Protein AF-A0A399Y7S8-F1 (afdb_monomer)

Sequence (129 aa):
DLGVAEELVATYRGTTNEHLRELVDRMRLRSEAGETFVEEDGEFHRELLSQVDNTIVRQLVGAFWEVHTSVVPMLGIPTSADIATTVEAHGEMLDALEAGDVAAYQEAVLNHYRPLQHAIEQSLGGPER

Nearest PDB structures (foldseek):
  9jpl-assembly1_B  TM=6.359E-01  e=2.255E-02  Achromobacter denitrificans NBRC 15125
  4yuu-assembly3_Q2  TM=4.113E-01  e=5.814E-01  Cyanidium caldarium
  5jua-assembly1_A  TM=3.916E-01  e=2.478E+00  Achromobacter xylosoxidans

pLDDT: mean 80.28, std 14.34, range [43.22, 97.81]

Structure (mmCIF, N/CA/C/O backbone):
data_AF-A0A399Y7S8-F1
#
_entry.id   AF-A0A399Y7S8-F1
#
loop_
_atom_site.group_PDB
_atom_site.id
_atom_site.type_symbol
_atom_site.label_atom_id
_atom_site.label_alt_id
_atom_site.label_comp_id
_atom_site.label_asym_id
_atom_site.label_entity_id
_atom_site.label_seq_id
_atom_site.pdbx_PDB_ins_code
_atom_site.Cartn_x
_atom_site.Cartn_y
_atom_site.Cartn_z
_atom_site.occupancy
_atom_site.B_iso_or_equiv
_atom_site.auth_seq_id
_atom_site.auth_comp_id
_atom_site.auth_asym_id
_atom_site.auth_atom_id
_atom_site.pdbx_PDB_model_num
ATOM 1 N N . ASP A 1 1 ? -0.756 -8.865 2.944 1.00 69.81 1 ASP A N 1
ATOM 2 C CA . ASP A 1 1 ? -1.760 -7.789 2.820 1.00 69.81 1 ASP A CA 1
ATOM 3 C C . ASP A 1 1 ? -3.192 -8.301 2.922 1.00 69.81 1 ASP A C 1
ATOM 5 O O . ASP A 1 1 ? -3.805 -8.076 3.956 1.00 69.81 1 ASP A O 1
ATOM 9 N N . LEU A 1 2 ? -3.711 -9.093 1.971 1.00 79.81 2 LEU A N 1
ATOM 10 C CA . LEU A 1 2 ? -5.113 -9.571 2.023 1.00 79.81 2 LEU A CA 1
ATOM 11 C C . LEU A 1 2 ? -5.505 -10.299 3.325 1.00 79.81 2 LEU A C 1
ATOM 13 O O . LEU A 1 2 ? -6.591 -10.080 3.852 1.00 79.81 2 LEU A O 1
ATOM 17 N N . GLY A 1 3 ? -4.618 -11.141 3.865 1.00 78.38 3 GLY A N 1
ATOM 18 C CA . GLY A 1 3 ? -4.887 -11.920 5.082 1.00 78.38 3 GLY A CA 1
ATOM 19 C C . GLY A 1 3 ? -4.992 -11.105 6.377 1.00 78.38 3 GLY A C 1
ATOM 20 O O . GLY A 1 3 ? -5.402 -11.660 7.389 1.00 78.38 3 GLY A O 1
ATOM 21 N N . VAL A 1 4 ? -4.628 -9.818 6.352 1.00 82.19 4 VAL A N 1
ATOM 22 C CA . VAL A 1 4 ? -4.720 -8.892 7.498 1.00 82.19 4 VAL A CA 1
ATOM 23 C C . VAL A 1 4 ? -5.495 -7.618 7.168 1.00 82.19 4 VAL A C 1
ATOM 25 O O . VAL A 1 4 ? -5.419 -6.642 7.905 1.00 82.19 4 VAL A O 1
ATOM 28 N N . ALA A 1 5 ? -6.273 -7.631 6.083 1.00 87.75 5 ALA A N 1
ATOM 29 C CA . ALA A 1 5 ? -7.051 -6.481 5.632 1.00 87.75 5 ALA A CA 1
ATOM 30 C C . ALA A 1 5 ? -7.971 -5.921 6.729 1.00 87.75 5 ALA A C 1
ATOM 32 O O . ALA A 1 5 ? -7.970 -4.721 6.974 1.00 87.75 5 ALA A O 1
ATOM 33 N N . GLU A 1 6 ? -8.717 -6.783 7.424 1.00 88.75 6 GLU A N 1
ATOM 34 C CA . GLU A 1 6 ? -9.631 -6.345 8.488 1.00 88.75 6 GLU A CA 1
ATOM 35 C C . GLU A 1 6 ? -8.897 -5.706 9.674 1.00 88.75 6 GLU A C 1
ATOM 37 O O . GLU A 1 6 ? -9.356 -4.696 10.205 1.00 88.75 6 GLU A O 1
ATOM 42 N N . GLU A 1 7 ? -7.748 -6.264 10.069 1.00 87.75 7 GLU A N 1
ATOM 43 C CA . GLU A 1 7 ? -6.931 -5.739 11.169 1.00 87.75 7 GLU A CA 1
ATOM 44 C C . GLU A 1 7 ? -6.332 -4.380 10.798 1.00 87.75 7 GLU A C 1
ATOM 46 O O . GLU A 1 7 ? -6.484 -3.419 11.546 1.00 87.75 7 GLU A O 1
ATOM 51 N N . LEU A 1 8 ? -5.736 -4.267 9.608 1.00 89.38 8 LEU A N 1
ATOM 52 C CA . LEU A 1 8 ? -5.177 -3.009 9.113 1.00 89.38 8 LEU A CA 1
ATOM 53 C C . LEU A 1 8 ? -6.246 -1.918 9.012 1.00 89.38 8 LEU A C 1
ATOM 55 O O . LEU A 1 8 ? -6.057 -0.814 9.516 1.00 89.38 8 LEU A O 1
ATOM 59 N N . VAL A 1 9 ? -7.398 -2.222 8.419 1.00 93.56 9 VAL A N 1
ATOM 60 C CA . VAL A 1 9 ? -8.488 -1.249 8.296 1.00 93.56 9 VAL A CA 1
ATOM 61 C C . VAL A 1 9 ? -8.987 -0.810 9.671 1.00 93.56 9 VAL A C 1
ATOM 63 O O . VAL A 1 9 ? -9.208 0.378 9.886 1.00 93.56 9 VAL A O 1
ATOM 66 N N . ALA A 1 10 ? -9.133 -1.730 10.627 1.00 92.00 10 ALA A N 1
ATOM 67 C CA . ALA A 1 10 ? -9.520 -1.371 11.989 1.00 92.00 10 ALA A CA 1
ATOM 68 C C . ALA A 1 10 ? -8.495 -0.444 12.667 1.00 92.00 10 ALA A C 1
ATOM 70 O O . ALA A 1 10 ? -8.893 0.480 13.376 1.00 92.00 10 ALA A O 1
ATOM 71 N N . THR A 1 11 ? -7.203 -0.669 12.425 1.00 90.69 11 THR A N 1
ATOM 72 C CA . THR A 1 11 ? -6.097 0.116 12.987 1.00 90.69 11 THR A CA 1
ATOM 73 C C . THR A 1 11 ? -6.001 1.528 12.403 1.00 90.69 11 THR A C 1
ATOM 75 O O . THR A 1 11 ? -5.777 2.483 13.144 1.00 90.69 11 THR A O 1
ATOM 78 N N . TYR A 1 12 ? -6.181 1.678 11.089 1.00 92.88 12 TYR A N 1
ATOM 79 C CA . TYR A 1 12 ? -5.953 2.942 10.378 1.00 92.88 12 TYR A CA 1
ATOM 80 C C . TYR A 1 12 ? -7.224 3.774 10.141 1.00 92.88 12 TYR A C 1
ATOM 82 O O . TYR A 1 12 ? -7.147 4.932 9.730 1.00 92.88 12 TYR A O 1
ATOM 90 N N . ARG A 1 13 ? -8.412 3.228 10.420 1.00 95.50 13 ARG A N 1
ATOM 91 C CA . ARG A 1 13 ? -9.673 3.939 10.194 1.00 95.50 13 ARG A CA 1
ATOM 92 C C . ARG A 1 13 ? -9.738 5.256 10.965 1.00 95.50 13 ARG A C 1
ATOM 94 O O . ARG A 1 13 ? -9.680 5.284 12.193 1.00 95.50 13 ARG A O 1
ATOM 101 N N . GLY A 1 14 ? -9.989 6.342 10.237 1.00 94.06 14 GLY A N 1
ATOM 102 C CA . GLY A 1 14 ? -10.116 7.684 10.801 1.00 94.06 14 GLY A CA 1
ATOM 103 C C . GLY A 1 14 ? -8.788 8.305 11.241 1.00 94.06 14 GLY A C 1
ATOM 104 O O . GLY A 1 14 ? -8.817 9.325 11.931 1.00 94.06 14 GLY A O 1
ATOM 105 N N . THR A 1 15 ? -7.649 7.713 10.868 1.00 92.94 15 THR A N 1
ATOM 106 C CA . THR A 1 15 ? -6.325 8.318 11.043 1.00 92.94 15 THR A CA 1
ATOM 107 C C . THR A 1 15 ? -5.866 9.014 9.761 1.00 92.94 15 THR A C 1
ATOM 109 O O . THR A 1 15 ? -6.514 8.942 8.717 1.00 92.94 15 THR A O 1
ATOM 112 N N . THR A 1 16 ? -4.748 9.729 9.851 1.00 89.88 16 THR A N 1
ATOM 113 C CA . THR A 1 16 ? -4.002 10.225 8.693 1.00 89.88 16 THR A CA 1
ATOM 114 C C . THR A 1 16 ? -2.548 9.848 8.895 1.00 89.88 16 THR A C 1
ATOM 116 O O . THR A 1 16 ? -2.000 10.067 9.977 1.00 89.88 16 THR A O 1
ATOM 119 N N . ASN A 1 17 ? -1.933 9.270 7.870 1.00 91.25 17 ASN A N 1
ATOM 120 C CA . ASN A 1 17 ? -0.611 8.665 7.980 1.00 91.25 17 ASN A CA 1
ATOM 121 C C . ASN A 1 17 ? 0.380 9.427 7.105 1.00 91.25 17 ASN A C 1
ATOM 123 O O . ASN A 1 17 ? 0.696 9.005 5.996 1.00 91.25 17 ASN A O 1
ATOM 127 N N . GLU A 1 18 ? 0.853 10.570 7.609 1.00 94.06 18 GLU A N 1
ATOM 128 C CA . GLU A 1 18 ? 1.716 11.499 6.862 1.00 94.06 18 GLU A CA 1
ATOM 129 C C . GLU A 1 18 ? 2.965 10.806 6.300 1.00 94.06 18 GLU A C 1
ATOM 131 O O . GLU A 1 18 ? 3.249 10.944 5.116 1.00 94.06 18 GLU A O 1
ATOM 136 N N . HIS A 1 19 ? 3.638 9.962 7.090 1.00 94.25 19 HIS A N 1
ATOM 137 C CA . HIS A 1 19 ? 4.823 9.228 6.622 1.00 94.25 19 HIS A CA 1
ATOM 138 C C . HIS A 1 19 ? 4.513 8.255 5.472 1.00 94.25 19 HIS A C 1
ATOM 140 O O . HIS A 1 19 ? 5.249 8.178 4.489 1.00 94.25 19 HIS A O 1
ATOM 146 N N . LEU A 1 20 ? 3.385 7.538 5.550 1.00 95.06 20 LEU A N 1
ATOM 147 C CA . LEU A 1 20 ? 2.938 6.650 4.470 1.00 95.06 20 LEU A CA 1
ATOM 148 C C . LEU A 1 20 ? 2.560 7.450 3.214 1.00 95.06 20 LEU A C 1
ATOM 150 O O . LEU A 1 20 ? 2.892 7.031 2.109 1.00 95.06 20 LEU A O 1
ATOM 154 N N . ARG A 1 21 ? 1.924 8.620 3.365 1.00 96.19 21 ARG A N 1
ATOM 155 C CA . ARG A 1 21 ? 1.621 9.530 2.246 1.00 96.19 21 ARG A CA 1
ATOM 156 C C . ARG A 1 21 ? 2.899 10.034 1.575 1.00 96.19 21 ARG A C 1
ATOM 158 O O . ARG A 1 21 ? 3.011 9.958 0.356 1.00 96.19 21 ARG A O 1
ATOM 165 N N . GLU A 1 22 ? 3.882 10.469 2.361 1.00 97.00 22 GLU A N 1
ATOM 166 C CA . GLU A 1 22 ? 5.185 10.923 1.862 1.00 97.00 22 GLU A CA 1
ATOM 167 C C . GLU A 1 22 ? 5.925 9.822 1.094 1.00 97.00 22 GLU A C 1
ATOM 169 O O . GLU A 1 22 ? 6.577 10.089 0.085 1.00 97.00 22 GLU A O 1
ATOM 174 N N . LEU A 1 23 ? 5.824 8.570 1.545 1.00 96.00 23 LEU A N 1
ATOM 175 C CA . LEU A 1 23 ? 6.365 7.419 0.826 1.00 96.00 23 LEU A CA 1
ATOM 176 C C . LEU A 1 23 ? 5.717 7.244 -0.550 1.00 96.00 23 LEU A C 1
ATOM 178 O O . LEU A 1 23 ? 6.440 7.133 -1.539 1.00 96.00 23 LEU A O 1
ATOM 182 N N . VAL A 1 24 ? 4.385 7.290 -0.633 1.00 95.62 24 VAL A N 1
ATOM 183 C CA . VAL A 1 24 ? 3.658 7.197 -1.912 1.00 95.62 24 VAL A CA 1
ATOM 184 C C . VAL A 1 24 ? 4.025 8.351 -2.850 1.00 95.62 24 VAL A C 1
ATOM 186 O O . VAL A 1 24 ? 4.267 8.131 -4.039 1.00 95.62 24 VAL A O 1
ATOM 189 N N . ASP A 1 25 ? 4.148 9.571 -2.327 1.00 96.12 25 ASP A N 1
ATOM 190 C CA . ASP A 1 25 ? 4.559 10.731 -3.121 1.00 96.12 25 ASP A CA 1
ATOM 191 C C . ASP A 1 25 ? 5.995 10.587 -3.645 1.00 96.12 25 ASP A C 1
ATOM 193 O O . ASP A 1 25 ? 6.266 10.893 -4.810 1.00 96.12 25 ASP A O 1
ATOM 197 N N . ARG A 1 26 ? 6.920 10.053 -2.835 1.00 95.62 26 ARG A N 1
ATOM 198 C CA . ARG A 1 26 ? 8.282 9.734 -3.292 1.00 95.62 26 ARG A CA 1
ATOM 199 C C . ARG A 1 26 ? 8.273 8.693 -4.411 1.00 95.62 26 ARG A C 1
ATOM 201 O O . ARG A 1 26 ? 8.956 8.899 -5.414 1.00 95.62 26 ARG A O 1
ATOM 208 N N . MET A 1 27 ? 7.478 7.625 -4.292 1.00 92.62 27 MET A N 1
ATOM 209 C CA . MET A 1 27 ? 7.337 6.632 -5.366 1.00 92.62 27 MET A CA 1
ATOM 210 C C . MET A 1 27 ? 6.836 7.278 -6.663 1.00 92.62 27 MET A C 1
ATOM 212 O O . MET A 1 27 ? 7.392 7.019 -7.732 1.00 92.62 27 MET A O 1
ATOM 216 N N . ARG A 1 28 ? 5.835 8.166 -6.571 1.00 93.25 28 ARG A N 1
ATOM 217 C CA . ARG A 1 28 ? 5.295 8.905 -7.721 1.00 93.25 28 ARG A CA 1
ATOM 218 C C . ARG A 1 28 ? 6.360 9.750 -8.408 1.00 93.25 28 ARG A C 1
ATOM 220 O O . ARG A 1 28 ? 6.551 9.608 -9.612 1.00 93.25 28 ARG A O 1
ATOM 227 N N . LEU A 1 29 ? 7.091 10.566 -7.651 1.00 93.56 29 LEU A N 1
ATOM 228 C CA . LEU A 1 29 ? 8.135 11.438 -8.200 1.00 93.56 29 LEU A CA 1
ATOM 229 C C . LEU A 1 29 ? 9.241 10.644 -8.907 1.00 93.56 29 LEU A C 1
ATOM 231 O O . LEU A 1 29 ? 9.691 11.029 -9.985 1.00 93.56 29 LEU A O 1
ATOM 235 N N . ARG A 1 30 ? 9.667 9.515 -8.328 1.00 89.44 30 ARG A N 1
ATOM 236 C CA . ARG A 1 30 ? 10.687 8.650 -8.942 1.00 89.44 30 ARG A CA 1
ATOM 237 C C . ARG A 1 30 ? 10.168 7.958 -10.193 1.00 89.44 30 ARG A C 1
ATOM 239 O O . ARG A 1 30 ? 10.852 7.968 -11.212 1.00 89.44 30 ARG A O 1
ATOM 246 N N . SER A 1 31 ? 8.940 7.444 -10.149 1.00 86.75 31 SER A N 1
ATOM 247 C CA . SER A 1 31 ? 8.263 6.872 -11.315 1.00 86.75 31 SER A CA 1
ATOM 248 C C . SER A 1 31 ? 8.176 7.878 -12.470 1.00 86.75 31 SER A C 1
ATOM 250 O O . SER A 1 31 ? 8.514 7.544 -13.604 1.00 86.75 31 SER A O 1
ATOM 252 N N . GLU A 1 32 ? 7.772 9.123 -12.200 1.00 88.44 32 GLU A N 1
ATOM 253 C CA . GLU A 1 32 ? 7.701 10.202 -13.201 1.00 88.44 32 GLU A CA 1
ATOM 254 C C . GLU A 1 32 ? 9.076 10.556 -13.792 1.00 88.44 32 GLU A C 1
ATOM 256 O O . GLU A 1 32 ? 9.176 10.903 -14.971 1.00 88.44 32 GLU A O 1
ATOM 261 N N . ALA A 1 33 ? 10.145 10.420 -13.002 1.00 88.25 33 ALA A N 1
ATOM 262 C CA . ALA A 1 33 ? 11.528 10.585 -13.447 1.00 88.25 33 ALA A CA 1
ATOM 263 C C . ALA A 1 33 ? 12.097 9.357 -14.194 1.00 88.25 33 AL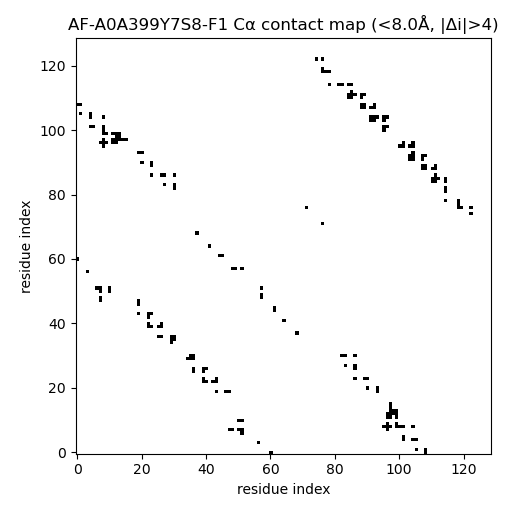A A C 1
ATOM 265 O O . ALA A 1 33 ? 13.228 9.409 -14.682 1.00 88.25 33 ALA A O 1
ATOM 266 N N . GLY A 1 34 ? 11.339 8.259 -14.307 1.00 83.00 34 GLY A N 1
ATOM 267 C CA . GLY A 1 34 ? 11.804 6.995 -14.887 1.00 83.00 34 GLY A CA 1
ATOM 268 C C . GLY A 1 34 ? 12.781 6.223 -13.990 1.00 83.00 34 GLY A C 1
ATOM 269 O O . GLY A 1 34 ? 13.507 5.352 -14.472 1.00 83.00 34 GLY A O 1
ATOM 270 N N . GLU A 1 35 ? 12.821 6.552 -12.699 1.00 83.69 35 GLU A N 1
ATOM 271 C CA . GLU A 1 35 ? 13.636 5.897 -11.680 1.00 83.69 35 GLU A CA 1
ATOM 272 C C . GLU A 1 35 ? 12.869 4.764 -10.982 1.00 83.69 35 GLU A C 1
ATOM 274 O O . GLU A 1 35 ? 11.639 4.732 -10.938 1.00 83.69 35 GLU A O 1
ATOM 279 N N . THR A 1 36 ? 13.606 3.827 -10.386 1.00 80.19 36 THR A N 1
ATOM 280 C CA . THR A 1 36 ? 13.025 2.764 -9.556 1.00 80.19 36 THR A CA 1
ATOM 281 C C . THR A 1 36 ? 12.726 3.265 -8.143 1.00 80.19 36 THR A C 1
ATOM 283 O O . THR A 1 36 ? 13.500 4.050 -7.593 1.00 80.19 36 THR A O 1
ATOM 286 N N . PHE A 1 37 ? 11.689 2.725 -7.505 1.00 84.06 37 PHE A N 1
ATOM 287 C CA . PHE A 1 37 ? 11.290 3.074 -6.133 1.00 84.06 37 PHE A CA 1
ATOM 288 C C . PHE A 1 37 ? 11.232 1.864 -5.180 1.00 84.06 37 PHE A C 1
ATOM 290 O O . PHE A 1 37 ? 10.458 1.839 -4.233 1.00 84.06 37 PHE A O 1
ATOM 297 N N . VAL A 1 38 ? 12.045 0.829 -5.432 1.00 80.12 38 VAL A N 1
ATOM 298 C CA . VAL A 1 38 ? 12.042 -0.439 -4.665 1.00 80.12 38 VAL A CA 1
ATOM 299 C C . VAL A 1 38 ? 12.293 -0.226 -3.165 1.00 80.12 38 VAL A C 1
ATOM 301 O O . VAL A 1 38 ? 11.778 -0.970 -2.328 1.00 80.12 38 VAL A O 1
ATOM 304 N N . GLU A 1 39 ? 13.101 0.775 -2.814 1.00 83.50 39 GLU A N 1
ATOM 305 C CA . GLU A 1 39 ? 13.400 1.101 -1.420 1.00 83.50 39 GLU A CA 1
ATOM 306 C C . GLU A 1 39 ? 12.178 1.708 -0.725 1.00 83.50 39 GLU A C 1
ATOM 308 O O . GLU A 1 39 ? 11.800 1.247 0.353 1.00 83.50 39 GLU A O 1
ATOM 313 N N . GLU A 1 40 ? 11.530 2.679 -1.371 1.00 89.88 40 GLU A N 1
ATOM 314 C CA . GLU A 1 40 ? 10.322 3.342 -0.885 1.00 89.88 40 GLU A CA 1
ATOM 315 C C . GLU A 1 40 ? 9.159 2.348 -0.756 1.00 89.88 40 GLU A C 1
ATOM 317 O O . GLU A 1 40 ? 8.468 2.329 0.260 1.00 89.88 40 GLU A O 1
ATOM 322 N N . ASP A 1 41 ? 8.983 1.486 -1.757 1.00 85.69 41 ASP A N 1
ATOM 323 C CA . ASP A 1 41 ? 7.997 0.396 -1.809 1.00 85.69 41 ASP A CA 1
ATOM 324 C C . ASP A 1 41 ? 8.139 -0.530 -0.589 1.00 85.69 41 ASP A C 1
ATOM 326 O O . ASP A 1 41 ? 7.207 -0.762 0.185 1.00 85.69 41 ASP A O 1
ATOM 330 N N . GLY A 1 42 ? 9.369 -0.970 -0.308 1.00 83.25 42 GLY A N 1
ATOM 331 C CA . GLY A 1 42 ? 9.637 -1.786 0.870 1.00 83.25 42 GLY A CA 1
ATOM 332 C C . GLY A 1 42 ? 9.492 -1.043 2.197 1.00 83.25 42 GLY A C 1
ATOM 333 O O . GLY A 1 42 ? 9.144 -1.664 3.203 1.00 83.25 42 GLY A O 1
ATOM 334 N N . GLU A 1 43 ? 9.812 0.248 2.259 1.00 88.88 43 GLU A N 1
ATOM 335 C CA . GLU A 1 43 ? 9.597 1.061 3.461 1.00 88.88 43 GLU A CA 1
ATOM 336 C C . GLU A 1 43 ? 8.096 1.198 3.758 1.00 88.88 43 GLU A C 1
ATOM 338 O O . GLU A 1 43 ? 7.691 0.993 4.902 1.00 88.88 43 GLU A O 1
ATOM 343 N N . PHE A 1 44 ? 7.269 1.408 2.729 1.00 90.56 44 PHE A N 1
ATOM 344 C CA . PHE A 1 44 ? 5.812 1.479 2.851 1.00 90.56 44 PHE A CA 1
ATOM 345 C C . PHE A 1 44 ? 5.222 0.218 3.481 1.00 90.56 44 PHE A C 1
ATOM 347 O O . PHE A 1 44 ? 4.520 0.313 4.487 1.00 90.56 44 PHE A O 1
ATOM 354 N N . HIS A 1 45 ? 5.538 -0.972 2.960 1.00 87.00 45 HIS A N 1
ATOM 355 C CA . HIS A 1 45 ? 4.991 -2.214 3.515 1.00 87.00 45 HIS A CA 1
ATOM 356 C C . HIS A 1 45 ? 5.455 -2.463 4.956 1.00 87.00 45 HIS A C 1
ATOM 358 O O . HIS A 1 45 ? 4.672 -2.924 5.789 1.00 87.00 45 HIS A O 1
ATOM 364 N N . ARG A 1 46 ? 6.716 -2.149 5.282 1.00 85.12 46 ARG A N 1
ATOM 365 C CA . ARG A 1 46 ? 7.228 -2.291 6.655 1.00 85.12 46 ARG A CA 1
ATOM 366 C C . ARG A 1 46 ? 6.511 -1.359 7.623 1.00 85.12 46 ARG A C 1
ATOM 368 O O . ARG A 1 46 ? 6.139 -1.807 8.706 1.00 85.12 46 ARG A O 1
ATOM 375 N N . GLU A 1 47 ? 6.312 -0.104 7.234 1.00 88.81 47 GLU A N 1
ATOM 376 C CA . GLU A 1 47 ? 5.601 0.877 8.050 1.00 88.81 47 GLU A CA 1
ATOM 377 C C . GLU A 1 47 ? 4.130 0.490 8.218 1.00 88.81 47 GLU A C 1
ATOM 379 O O . GLU A 1 47 ? 3.640 0.425 9.345 1.00 88.81 47 GLU A O 1
ATOM 384 N N . LEU A 1 48 ? 3.449 0.138 7.124 1.00 88.50 48 LEU A N 1
ATOM 385 C CA . LEU A 1 48 ? 2.045 -0.274 7.126 1.00 88.50 48 LEU A CA 1
ATOM 386 C C . LEU A 1 48 ? 1.790 -1.454 8.076 1.00 88.50 48 LEU A C 1
ATOM 388 O O . LEU A 1 48 ? 0.785 -1.514 8.779 1.00 88.50 48 LEU A O 1
ATOM 392 N N . LEU A 1 49 ? 2.713 -2.412 8.111 1.00 84.44 49 LEU A N 1
ATOM 393 C CA . LEU A 1 49 ? 2.579 -3.607 8.939 1.00 84.44 49 LEU A CA 1
ATOM 394 C C . LEU A 1 49 ? 3.081 -3.409 10.366 1.00 84.44 49 LEU A C 1
ATOM 396 O O . LEU A 1 49 ? 2.840 -4.276 11.203 1.00 84.44 49 LEU A O 1
ATOM 400 N N . SER A 1 50 ? 3.767 -2.304 10.669 1.00 83.81 50 SER A N 1
ATOM 401 C CA . SER A 1 50 ? 4.309 -2.038 12.007 1.00 83.81 50 SER A CA 1
ATOM 402 C C . SER A 1 50 ? 3.220 -1.965 13.083 1.00 83.81 50 SER A C 1
ATOM 404 O O . SER A 1 50 ? 3.480 -2.323 14.231 1.00 83.81 50 SER A O 1
ATOM 406 N N . GLN A 1 51 ? 2.003 -1.570 12.692 1.00 76.56 51 GLN A N 1
ATOM 407 C CA . GLN A 1 51 ? 0.849 -1.375 13.574 1.00 76.56 51 GLN A CA 1
ATOM 408 C C . GLN A 1 51 ? -0.046 -2.620 13.719 1.00 76.56 51 GLN A C 1
ATOM 410 O O . GLN A 1 51 ? -0.990 -2.616 14.504 1.00 76.56 51 GLN A O 1
ATOM 415 N N . VAL A 1 52 ? 0.221 -3.689 12.963 1.00 77.19 52 VAL A N 1
ATOM 416 C CA . VAL A 1 52 ? -0.456 -4.990 13.112 1.00 77.19 52 VAL A CA 1
ATOM 417 C C . VAL A 1 52 ? 0.149 -5.668 14.329 1.00 77.19 52 VAL A C 1
ATOM 419 O O . VAL A 1 52 ? 1.363 -5.829 14.350 1.00 77.19 52 VAL A O 1
ATOM 422 N N . ASP A 1 53 ? -0.625 -6.116 15.318 1.00 69.19 53 ASP A N 1
ATOM 423 C CA . ASP A 1 53 ? -0.070 -6.670 16.569 1.00 69.19 53 ASP A CA 1
ATOM 424 C C . ASP A 1 53 ? 0.492 -8.097 16.382 1.00 69.19 53 ASP A C 1
ATOM 426 O O . ASP A 1 53 ? 1.330 -8.578 17.156 1.00 69.19 53 ASP A O 1
ATOM 430 N N . ASN A 1 54 ? 0.145 -8.767 15.279 1.00 68.88 54 ASN A N 1
ATOM 431 C CA . ASN A 1 54 ? 0.572 -10.132 14.980 1.00 68.88 54 ASN A CA 1
ATOM 432 C C . ASN A 1 54 ? 1.994 -10.240 14.383 1.00 68.88 54 ASN A C 1
ATOM 434 O O . ASN A 1 54 ? 2.213 -10.156 13.172 1.00 68.88 54 ASN A O 1
ATOM 438 N N . THR A 1 55 ? 2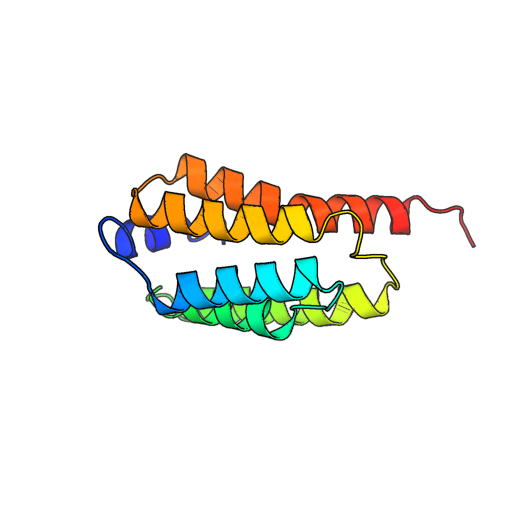.969 -10.541 15.244 1.00 64.56 55 THR A N 1
ATOM 439 C CA . THR A 1 55 ? 4.395 -10.683 14.892 1.00 64.56 55 THR A CA 1
ATOM 440 C C . THR A 1 55 ? 4.679 -11.714 13.795 1.00 64.56 55 THR A C 1
ATOM 442 O O . THR A 1 55 ? 5.592 -11.510 12.996 1.00 64.56 55 THR A O 1
ATOM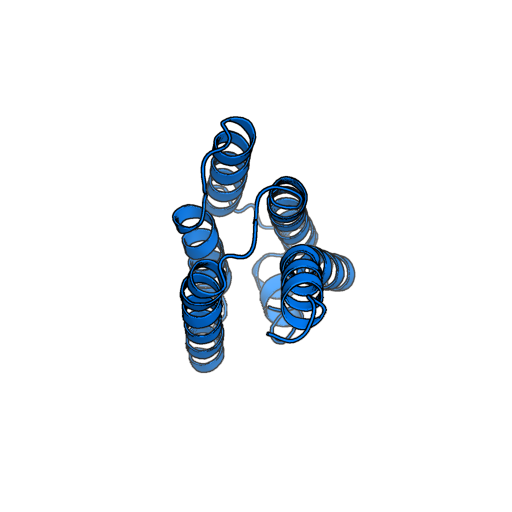 445 N N . ILE A 1 56 ? 3.908 -12.804 13.718 1.00 65.94 56 ILE A N 1
ATOM 446 C CA . ILE A 1 56 ? 4.114 -13.854 12.707 1.00 65.94 56 ILE A CA 1
ATOM 447 C C . ILE A 1 56 ? 3.698 -13.347 11.324 1.00 65.94 56 ILE A C 1
ATOM 449 O O . ILE A 1 56 ? 4.400 -13.592 10.345 1.00 65.94 56 ILE A O 1
ATOM 453 N N . VAL A 1 57 ? 2.598 -12.593 11.243 1.00 67.50 57 VAL A N 1
ATOM 454 C CA . VAL A 1 57 ? 2.163 -11.970 9.986 1.00 67.50 57 VAL A CA 1
ATOM 455 C C . VAL A 1 57 ? 3.202 -10.954 9.517 1.00 67.50 57 VAL A C 1
ATOM 457 O O . VAL A 1 57 ? 3.605 -11.017 8.358 1.00 67.50 57 VAL A O 1
ATOM 460 N N . ARG A 1 58 ? 3.704 -10.083 10.404 1.00 66.75 58 ARG A N 1
ATOM 461 C CA . ARG A 1 58 ? 4.751 -9.107 10.043 1.00 66.75 58 ARG A CA 1
ATOM 462 C C . ARG A 1 58 ? 5.990 -9.789 9.449 1.00 66.75 58 ARG A C 1
ATOM 464 O O . ARG A 1 58 ? 6.507 -9.349 8.427 1.00 66.75 58 ARG A O 1
ATOM 471 N N . GLN A 1 59 ? 6.432 -10.897 10.050 1.00 61.09 59 GLN A N 1
ATOM 472 C CA . GLN A 1 59 ? 7.579 -11.672 9.561 1.00 61.09 59 GLN A CA 1
ATOM 473 C C . GLN A 1 59 ? 7.299 -12.391 8.235 1.00 61.09 59 GLN A C 1
ATOM 475 O O . GLN A 1 59 ? 8.157 -12.392 7.356 1.00 61.09 59 GLN A O 1
ATOM 480 N N . LEU A 1 60 ? 6.111 -12.978 8.064 1.00 68.69 60 LEU A N 1
ATOM 481 C CA . LEU A 1 60 ? 5.730 -13.652 6.820 1.00 68.69 60 LEU A CA 1
ATOM 482 C C . LEU A 1 60 ? 5.613 -12.671 5.657 1.00 68.69 60 LEU A C 1
ATOM 484 O O . LEU A 1 60 ? 6.142 -12.945 4.585 1.00 68.69 60 LEU A O 1
ATOM 488 N N . VAL A 1 61 ? 4.949 -11.532 5.858 1.00 66.81 61 VAL A N 1
ATOM 489 C CA . VAL A 1 61 ? 4.804 -10.530 4.796 1.00 66.81 61 VAL A CA 1
ATOM 490 C C . VAL A 1 61 ? 6.158 -9.909 4.454 1.00 66.81 61 VAL A C 1
ATOM 492 O O . VAL A 1 61 ? 6.469 -9.789 3.275 1.00 66.81 61 VAL A O 1
ATOM 495 N N . GLY A 1 62 ? 7.013 -9.632 5.446 1.00 66.38 62 GLY A N 1
ATOM 496 C CA . GLY A 1 62 ? 8.393 -9.204 5.198 1.00 66.38 62 GLY A CA 1
ATOM 497 C C . GLY A 1 62 ? 9.211 -10.224 4.393 1.00 66.38 62 GLY A C 1
ATOM 498 O O . GLY A 1 62 ? 9.898 -9.850 3.448 1.00 66.38 62 GLY A O 1
ATOM 499 N N . ALA A 1 63 ? 9.093 -11.519 4.697 1.00 61.50 63 ALA A N 1
ATOM 500 C CA . ALA A 1 63 ? 9.774 -12.570 3.937 1.00 61.50 63 ALA A CA 1
ATOM 501 C C . ALA A 1 63 ? 9.228 -12.707 2.503 1.00 61.50 63 ALA A C 1
ATOM 503 O O . ALA A 1 63 ? 10.001 -12.844 1.555 1.00 61.50 63 ALA A O 1
ATOM 504 N N . PHE A 1 64 ? 7.905 -12.632 2.319 1.00 68.50 64 PHE A N 1
ATOM 505 C CA . PHE A 1 64 ? 7.300 -12.601 0.983 1.00 68.50 64 PHE A CA 1
ATOM 506 C C . PHE A 1 64 ? 7.749 -11.372 0.191 1.00 68.50 64 PHE A C 1
ATOM 508 O O . PHE A 1 64 ? 7.994 -11.482 -1.009 1.00 68.50 64 PHE A O 1
ATOM 515 N N . TRP A 1 65 ? 7.928 -10.236 0.864 1.00 67.88 65 TRP A N 1
ATOM 516 C CA . TRP A 1 65 ? 8.448 -9.014 0.268 1.00 67.88 65 TRP A CA 1
ATOM 517 C C . TRP A 1 65 ? 9.906 -9.133 -0.185 1.00 67.88 65 TRP A C 1
ATOM 519 O O . TRP A 1 65 ? 10.259 -8.715 -1.288 1.00 67.88 65 TRP A O 1
ATOM 529 N N . GLU A 1 66 ? 10.771 -9.733 0.632 1.00 65.94 66 GLU A N 1
ATOM 530 C CA . GLU A 1 66 ? 12.165 -9.987 0.253 1.00 65.94 66 GLU A CA 1
ATOM 531 C C . GLU A 1 66 ? 12.260 -10.929 -0.951 1.00 65.94 66 GLU A C 1
ATOM 533 O O . GLU A 1 66 ? 13.049 -10.686 -1.865 1.00 65.94 66 GLU A O 1
ATOM 538 N N . VAL A 1 67 ? 11.421 -11.968 -1.002 1.00 65.69 67 VAL A N 1
ATOM 539 C CA . VAL A 1 67 ? 11.325 -12.848 -2.176 1.00 65.69 67 VAL A CA 1
ATOM 540 C C . VAL A 1 67 ? 10.841 -12.062 -3.396 1.00 65.69 67 VAL A C 1
ATOM 542 O O . VAL A 1 67 ? 11.459 -12.154 -4.453 1.00 65.69 67 VAL A O 1
ATOM 545 N N . HIS A 1 68 ? 9.790 -11.254 -3.250 1.00 61.88 68 HIS A N 1
ATOM 546 C CA . HIS A 1 68 ? 9.238 -10.407 -4.309 1.00 61.88 68 HIS A CA 1
ATOM 547 C C . HIS A 1 68 ? 10.306 -9.481 -4.917 1.00 61.88 68 HIS A C 1
ATOM 549 O O . HIS A 1 68 ? 10.569 -9.520 -6.118 1.00 61.88 68 HIS A O 1
ATOM 555 N N . THR A 1 69 ? 10.998 -8.718 -4.074 1.00 64.62 69 THR A N 1
ATOM 556 C CA . THR A 1 69 ? 12.000 -7.724 -4.494 1.00 64.62 69 THR A CA 1
ATOM 557 C C . THR A 1 69 ? 13.334 -8.323 -4.935 1.00 64.62 69 THR A C 1
ATOM 559 O O . THR A 1 69 ? 14.069 -7.672 -5.673 1.00 64.62 69 THR A O 1
ATOM 562 N N . SER A 1 70 ? 13.651 -9.564 -4.553 1.00 63.56 70 SER A N 1
ATOM 563 C CA . SER A 1 70 ? 14.887 -10.236 -4.981 1.00 63.56 70 SER A CA 1
ATOM 564 C C . SER A 1 70 ? 14.695 -11.064 -6.250 1.00 63.56 70 SER A C 1
ATOM 566 O O . SER A 1 70 ? 15.568 -11.090 -7.116 1.00 63.56 70 SER A O 1
ATOM 568 N N . VAL A 1 71 ? 13.560 -11.754 -6.381 1.00 62.19 71 VAL A N 1
ATOM 569 C CA . VAL A 1 71 ? 13.313 -12.696 -7.481 1.00 62.19 71 VAL A CA 1
ATOM 570 C C . VAL A 1 71 ? 12.875 -11.975 -8.753 1.00 62.19 71 VAL A C 1
ATOM 572 O O . VAL A 1 71 ? 13.334 -12.339 -9.833 1.00 62.19 71 VAL A O 1
ATOM 575 N N . VAL A 1 72 ? 12.057 -10.923 -8.657 1.00 61.75 72 VAL A N 1
ATOM 576 C CA . VAL A 1 72 ? 11.563 -10.192 -9.839 1.00 61.75 72 VAL A CA 1
ATOM 577 C C . VAL A 1 72 ? 12.699 -9.574 -10.672 1.00 61.75 72 VAL A C 1
ATOM 579 O O . VAL A 1 72 ? 12.714 -9.797 -11.886 1.00 61.75 72 VAL A O 1
ATOM 582 N N . PRO A 1 73 ? 13.713 -8.905 -10.081 1.00 61.88 73 PRO A N 1
ATOM 583 C CA . PRO A 1 73 ? 14.879 -8.441 -10.836 1.00 61.88 73 PRO A CA 1
ATOM 584 C C . PRO A 1 73 ? 15.694 -9.582 -11.457 1.00 61.88 73 PRO A C 1
ATOM 586 O O . PRO A 1 73 ? 16.197 -9.445 -12.572 1.00 61.88 73 PRO A O 1
ATOM 589 N N . MET A 1 74 ? 15.805 -10.727 -10.770 1.00 58.06 74 MET A N 1
ATOM 590 C CA . MET A 1 74 ? 16.512 -11.906 -11.289 1.00 58.06 74 MET A CA 1
ATOM 591 C C . MET A 1 74 ? 15.816 -12.535 -12.504 1.00 58.06 74 MET A C 1
ATOM 593 O O . MET A 1 74 ? 16.486 -13.152 -13.330 1.00 58.06 74 MET A O 1
ATOM 597 N N . LEU A 1 75 ? 14.500 -12.357 -12.648 1.00 58.72 75 LEU A N 1
ATOM 598 C CA . LEU A 1 75 ? 13.725 -12.852 -13.790 1.00 58.72 75 LEU A CA 1
ATOM 599 C C . LEU A 1 75 ? 13.810 -11.942 -15.032 1.00 58.72 75 LEU A C 1
ATOM 601 O O . LEU A 1 75 ? 13.253 -12.287 -16.072 1.00 58.72 75 LEU A O 1
ATOM 605 N N . GLY A 1 76 ? 14.505 -10.796 -14.957 1.00 55.25 76 GLY A N 1
ATOM 606 C CA . GLY A 1 76 ? 14.682 -9.878 -16.093 1.00 55.25 76 GLY A CA 1
ATOM 607 C C . GLY A 1 76 ? 13.372 -9.279 -16.616 1.00 55.25 76 GLY A C 1
ATOM 608 O O . GLY A 1 76 ? 13.289 -8.873 -17.775 1.00 55.25 76 GLY A O 1
ATOM 609 N N . ILE A 1 77 ? 12.341 -9.264 -15.773 1.00 57.03 77 ILE A N 1
ATOM 610 C CA . ILE A 1 77 ? 11.000 -8.808 -16.110 1.00 57.03 77 ILE A CA 1
ATOM 611 C C . ILE A 1 77 ? 11.015 -7.275 -16.256 1.00 57.03 77 ILE A C 1
ATOM 613 O O . ILE A 1 77 ? 11.398 -6.585 -15.308 1.00 57.03 77 ILE A O 1
ATOM 617 N N . PRO A 1 78 ? 10.584 -6.713 -17.402 1.00 52.72 78 PRO A N 1
ATOM 618 C CA . PRO A 1 78 ? 10.445 -5.270 -17.554 1.00 52.72 78 PRO A CA 1
ATOM 619 C C . PRO A 1 78 ? 9.348 -4.750 -16.618 1.00 52.72 78 PRO A C 1
ATOM 621 O O . PRO A 1 78 ? 8.1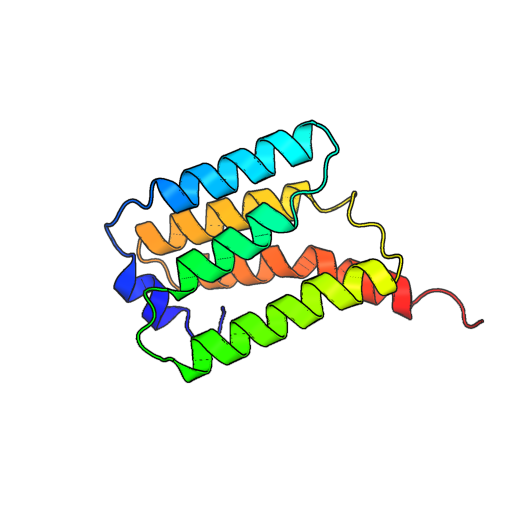75 -5.061 -16.797 1.00 52.72 78 PRO A O 1
ATOM 624 N N . THR A 1 79 ? 9.718 -3.941 -15.629 1.00 57.19 79 THR A N 1
ATOM 625 C CA . THR A 1 79 ? 8.785 -3.338 -14.661 1.00 57.19 79 THR A CA 1
ATOM 626 C C . THR A 1 79 ? 8.149 -2.033 -15.157 1.00 57.19 79 THR A C 1
ATOM 628 O O . THR A 1 79 ? 7.219 -1.528 -14.540 1.00 57.19 79 THR A O 1
ATOM 631 N N . SER A 1 80 ? 8.613 -1.471 -16.280 1.00 54.56 80 SER A N 1
ATOM 632 C CA . SER A 1 80 ? 8.302 -0.089 -16.678 1.00 54.56 80 SER A CA 1
ATOM 633 C C . SER A 1 80 ? 6.871 0.172 -17.153 1.00 54.56 80 SER A C 1
ATOM 635 O O . SER A 1 80 ? 6.414 1.304 -17.026 1.00 54.56 80 SER A O 1
ATOM 637 N N . ALA A 1 81 ? 6.163 -0.819 -17.702 1.00 53.66 81 ALA A N 1
ATOM 638 C CA . ALA A 1 81 ? 4.836 -0.592 -18.288 1.00 53.66 81 ALA A CA 1
ATOM 639 C C . ALA A 1 81 ? 3.734 -0.379 -17.236 1.00 53.66 81 ALA A C 1
ATOM 641 O O . ALA A 1 81 ? 2.788 0.357 -17.494 1.00 53.66 81 ALA A O 1
ATOM 642 N N . ASP A 1 82 ? 3.901 -0.956 -16.045 1.00 63.38 82 ASP A N 1
ATOM 643 C CA . ASP A 1 82 ? 2.854 -1.009 -15.022 1.00 63.38 82 ASP A CA 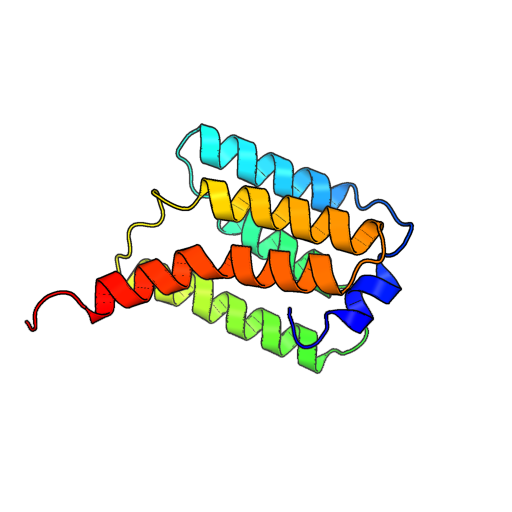1
ATOM 644 C C . ASP A 1 82 ? 3.272 -0.336 -13.693 1.00 63.38 82 ASP A C 1
ATOM 646 O O . ASP A 1 82 ? 2.527 -0.346 -12.715 1.00 63.38 82 ASP A O 1
ATOM 650 N N . ILE A 1 83 ? 4.447 0.306 -13.662 1.00 69.94 83 ILE A N 1
ATOM 651 C CA . ILE A 1 83 ? 4.996 1.010 -12.492 1.00 69.94 83 ILE A CA 1
ATOM 652 C C . ILE A 1 83 ? 4.052 2.121 -11.996 1.00 69.94 83 ILE A C 1
ATOM 654 O O . ILE A 1 83 ? 3.843 2.261 -10.792 1.00 69.94 83 ILE A O 1
ATOM 658 N N . ALA A 1 84 ? 3.441 2.881 -12.912 1.00 74.62 84 ALA A N 1
ATOM 659 C CA . ALA A 1 84 ? 2.499 3.941 -12.549 1.00 74.62 84 ALA A CA 1
ATOM 660 C C . ALA A 1 84 ? 1.249 3.368 -11.857 1.00 74.62 84 ALA A C 1
ATOM 662 O O . ALA A 1 84 ? 0.800 3.907 -10.849 1.00 74.62 84 ALA A O 1
ATOM 663 N N . THR A 1 85 ? 0.754 2.224 -12.340 1.00 79.06 85 THR A N 1
ATOM 664 C CA . THR A 1 85 ? -0.363 1.494 -11.726 1.00 79.06 85 THR A CA 1
ATOM 665 C C . THR A 1 85 ? -0.010 0.993 -10.327 1.00 79.06 85 THR A C 1
ATOM 667 O O . THR A 1 85 ? -0.852 1.048 -9.435 1.00 79.06 85 THR A O 1
ATOM 670 N N . THR A 1 86 ? 1.232 0.555 -10.095 1.00 83.56 86 THR A N 1
ATOM 671 C CA . THR A 1 86 ? 1.691 0.188 -8.747 1.00 83.56 86 THR A CA 1
ATOM 672 C C . THR A 1 86 ? 1.665 1.386 -7.797 1.00 83.56 86 THR A C 1
ATOM 674 O O . THR A 1 86 ? 1.193 1.245 -6.671 1.00 83.56 86 THR A O 1
ATOM 677 N N . VAL A 1 87 ? 2.128 2.566 -8.222 1.00 89.56 87 V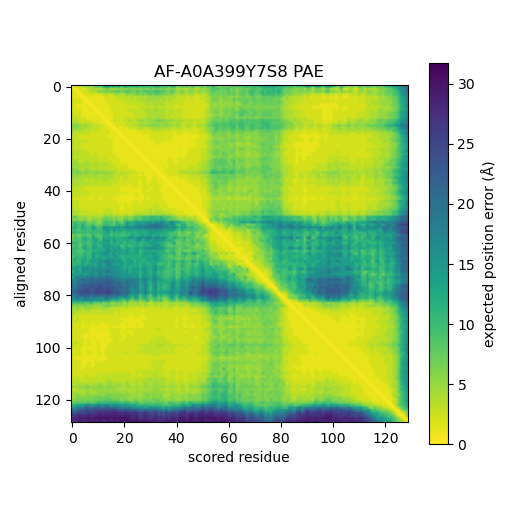AL A N 1
ATOM 678 C CA . VAL A 1 87 ? 2.103 3.779 -7.382 1.00 89.56 87 VAL A CA 1
ATOM 679 C C . VAL A 1 87 ? 0.672 4.218 -7.064 1.00 89.56 87 VAL A C 1
ATOM 681 O O . VAL A 1 87 ? 0.372 4.562 -5.922 1.00 89.56 87 VAL A O 1
ATOM 684 N N . GLU A 1 88 ? -0.223 4.197 -8.053 1.00 91.25 88 GLU A N 1
ATOM 685 C CA . GLU A 1 88 ? -1.640 4.528 -7.850 1.00 91.25 88 GLU A CA 1
ATOM 686 C C . GLU A 1 88 ? -2.293 3.585 -6.833 1.00 91.25 88 GLU A C 1
ATOM 688 O O . GLU A 1 88 ? -2.908 4.057 -5.876 1.00 91.25 88 GLU A O 1
ATOM 693 N N . ALA A 1 89 ? -2.060 2.274 -6.960 1.00 92.00 89 ALA A N 1
ATOM 694 C CA . ALA A 1 89 ? -2.605 1.276 -6.044 1.00 92.00 89 ALA A CA 1
ATOM 695 C C . ALA A 1 89 ? -2.150 1.484 -4.586 1.00 92.00 89 ALA A C 1
ATOM 697 O O . ALA A 1 89 ? -2.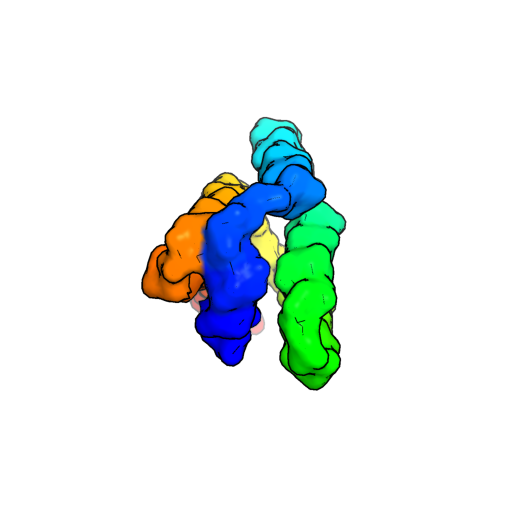929 1.262 -3.663 1.00 92.00 89 ALA A O 1
ATOM 698 N N . HIS A 1 90 ? -0.927 1.970 -4.349 1.00 94.44 90 HIS A N 1
ATOM 699 C CA . HIS A 1 90 ? -0.478 2.323 -2.996 1.00 94.44 90 HIS A CA 1
ATOM 700 C C . HIS A 1 90 ? -1.271 3.486 -2.390 1.00 94.44 90 HIS A C 1
ATOM 702 O O . HIS A 1 90 ? -1.611 3.459 -1.204 1.00 94.44 90 HIS A O 1
ATOM 708 N N . GLY A 1 91 ? -1.578 4.503 -3.200 1.00 95.19 91 GLY A N 1
ATOM 709 C CA . GLY A 1 91 ? -2.444 5.606 -2.790 1.00 95.19 91 GLY A CA 1
ATOM 710 C C . GLY A 1 91 ? -3.852 5.118 -2.450 1.00 95.19 91 GLY A C 1
ATOM 711 O O . GLY A 1 91 ? -4.367 5.442 -1.382 1.00 95.19 91 GLY A O 1
ATOM 712 N N . GLU A 1 92 ? -4.424 4.269 -3.308 1.00 96.62 92 GLU A N 1
ATOM 713 C CA . GLU A 1 92 ? -5.746 3.659 -3.107 1.00 96.62 92 GLU A CA 1
ATOM 714 C C . GLU A 1 92 ? -5.803 2.795 -1.840 1.00 96.62 92 GLU A C 1
ATOM 716 O O . GLU A 1 92 ? -6.776 2.857 -1.087 1.00 96.62 92 GLU A O 1
ATOM 721 N N . MET A 1 93 ? -4.747 2.022 -1.559 1.00 95.12 93 MET A N 1
ATOM 722 C CA . MET A 1 93 ? -4.633 1.249 -0.320 1.00 95.12 93 MET A CA 1
ATOM 723 C C . MET A 1 93 ? -4.726 2.163 0.902 1.00 95.12 93 MET A C 1
ATOM 725 O O . MET A 1 93 ? -5.465 1.860 1.838 1.00 95.12 93 MET A O 1
ATOM 729 N N . LEU A 1 94 ? -3.999 3.282 0.900 1.00 95.56 94 LEU A N 1
ATOM 730 C CA . LEU A 1 94 ? -3.978 4.204 2.031 1.00 95.56 94 LEU A CA 1
ATOM 731 C C . LEU A 1 94 ? -5.308 4.954 2.190 1.00 95.56 94 LEU A C 1
ATOM 733 O O . LEU A 1 94 ? -5.809 5.073 3.307 1.00 95.56 94 LEU A O 1
ATOM 737 N N . ASP A 1 95 ? -5.919 5.380 1.082 1.00 96.88 95 ASP A N 1
ATOM 738 C CA . ASP A 1 95 ? -7.253 5.990 1.073 1.00 96.88 95 ASP A CA 1
ATOM 739 C C . ASP A 1 95 ? -8.302 5.045 1.674 1.00 96.88 95 ASP A C 1
ATOM 741 O O . ASP A 1 95 ? -9.092 5.447 2.532 1.00 96.88 95 ASP A O 1
ATOM 745 N N . ALA A 1 96 ? -8.288 3.774 1.267 1.00 97.25 96 ALA A N 1
ATOM 746 C CA . ALA A 1 96 ? -9.218 2.768 1.762 1.00 97.25 96 ALA A CA 1
ATOM 747 C C . ALA A 1 96 ? -9.030 2.479 3.260 1.00 97.25 96 ALA A C 1
ATOM 749 O O . ALA A 1 96 ? -10.010 2.370 4.001 1.00 97.25 96 ALA A O 1
ATOM 750 N N . LEU A 1 97 ? -7.780 2.403 3.725 1.00 95.31 97 LEU A N 1
ATOM 751 C CA . LEU A 1 97 ? -7.457 2.208 5.139 1.00 95.31 97 LEU A CA 1
ATOM 752 C C . LEU A 1 97 ? -7.979 3.360 6.002 1.00 95.31 97 LEU A C 1
ATOM 754 O O . LEU A 1 97 ? -8.695 3.123 6.975 1.00 95.31 97 LEU A O 1
ATOM 758 N N . GLU A 1 98 ? -7.678 4.600 5.618 1.00 95.69 98 GLU A N 1
ATOM 759 C CA . GLU A 1 98 ? -8.092 5.798 6.356 1.00 95.69 98 GLU A CA 1
ATOM 760 C C . GLU A 1 98 ? -9.622 5.970 6.343 1.00 95.69 98 GLU A C 1
ATOM 762 O O . GLU A 1 98 ? -10.221 6.349 7.357 1.00 95.69 98 GLU A O 1
ATOM 767 N N . ALA A 1 99 ? -10.285 5.605 5.239 1.00 96.94 99 ALA A N 1
ATOM 768 C CA . ALA A 1 99 ? -11.745 5.594 5.126 1.00 96.94 99 ALA A CA 1
ATOM 769 C C . ALA A 1 99 ? -12.420 4.467 5.933 1.00 96.94 99 ALA A C 1
ATOM 771 O O . ALA A 1 99 ? -13.610 4.556 6.259 1.00 96.94 99 ALA A O 1
ATOM 772 N N . GLY A 1 100 ? -11.681 3.416 6.292 1.00 96.50 100 GLY A N 1
ATOM 773 C CA . GLY A 1 100 ? -12.243 2.244 6.951 1.00 96.50 100 GLY A CA 1
ATOM 774 C C . GLY A 1 100 ? -12.918 1.252 5.992 1.00 96.50 100 GLY A C 1
ATOM 775 O O . GLY A 1 100 ? -13.838 0.550 6.418 1.00 96.50 100 GLY A O 1
ATOM 776 N N . ASP A 1 101 ? -12.527 1.227 4.715 1.00 97.81 101 ASP A N 1
ATOM 777 C CA . ASP A 1 101 ? -13.150 0.422 3.659 1.00 97.81 101 ASP A CA 1
ATOM 778 C C . ASP A 1 101 ? -12.319 -0.830 3.333 1.00 97.81 101 ASP A C 1
ATOM 780 O O . ASP A 1 101 ? -11.331 -0.798 2.598 1.00 97.81 101 ASP A O 1
ATOM 784 N N . VAL A 1 102 ? -12.747 -1.971 3.881 1.00 95.81 102 VAL A N 1
ATOM 785 C CA . VAL A 1 102 ? -12.083 -3.268 3.674 1.00 95.81 102 VAL A CA 1
ATOM 786 C C . VAL A 1 102 ? -12.161 -3.735 2.224 1.00 95.81 102 VAL A C 1
ATOM 788 O O . VAL A 1 102 ? -11.192 -4.302 1.723 1.00 95.81 102 VAL A O 1
ATOM 791 N N . ALA A 1 103 ? -13.290 -3.512 1.550 1.00 96.69 103 ALA A N 1
ATOM 792 C CA . ALA A 1 103 ? -13.476 -3.988 0.186 1.00 96.69 103 ALA A CA 1
ATOM 793 C C . ALA A 1 103 ? -12.583 -3.201 -0.778 1.00 96.69 103 ALA A C 1
ATOM 795 O O . ALA A 1 103 ? -11.869 -3.807 -1.576 1.00 96.69 103 ALA A O 1
ATOM 796 N N . ALA A 1 104 ? -12.554 -1.873 -0.634 1.00 96.94 104 ALA A N 1
ATOM 797 C CA . ALA A 1 104 ? -11.668 -1.016 -1.413 1.00 96.94 104 ALA A CA 1
ATOM 798 C C . ALA A 1 104 ? -10.189 -1.341 -1.150 1.00 96.94 104 ALA A C 1
ATOM 800 O O . ALA A 1 104 ? -9.402 -1.416 -2.089 1.00 96.94 104 ALA A O 1
ATOM 801 N N . TYR A 1 105 ? -9.807 -1.623 0.102 1.00 94.56 105 TYR A N 1
ATOM 802 C CA . TYR A 1 105 ? -8.431 -2.017 0.419 1.00 94.56 105 TYR A CA 1
ATOM 803 C C . TYR A 1 105 ? -8.047 -3.339 -0.260 1.00 94.56 105 TYR A C 1
ATOM 805 O O . TYR A 1 105 ? -6.968 -3.458 -0.835 1.00 94.56 105 TYR A O 1
ATOM 813 N N . GLN A 1 106 ? -8.933 -4.339 -0.230 1.00 92.38 106 GLN A N 1
ATOM 814 C CA . GLN A 1 106 ? -8.693 -5.620 -0.898 1.00 92.38 106 GLN A CA 1
ATOM 815 C C . GLN A 1 106 ? -8.559 -5.460 -2.416 1.00 92.38 106 GLN A C 1
ATOM 817 O O . GLN A 1 106 ? -7.674 -6.073 -3.012 1.00 92.38 106 GLN A O 1
ATOM 822 N N . GLU A 1 107 ? -9.403 -4.634 -3.035 1.00 94.38 107 GLU A N 1
ATOM 823 C CA . GLU A 1 107 ? -9.319 -4.319 -4.462 1.00 94.38 107 GLU A CA 1
ATOM 824 C C . GLU A 1 107 ? -8.000 -3.617 -4.808 1.00 94.38 107 GLU A C 1
ATOM 826 O O . GLU A 1 107 ? -7.301 -4.047 -5.727 1.00 94.38 107 GLU A O 1
ATOM 831 N N . ALA A 1 108 ? -7.598 -2.619 -4.019 1.00 93.06 108 ALA A N 1
ATOM 832 C CA . ALA A 1 108 ? -6.338 -1.907 -4.203 1.00 93.06 108 ALA A CA 1
ATOM 833 C C . ALA A 1 108 ? -5.120 -2.843 -4.080 1.00 93.06 108 ALA A C 1
ATOM 835 O O . ALA A 1 108 ? -4.206 -2.790 -4.901 1.00 93.06 108 ALA A O 1
ATOM 836 N N . VAL A 1 109 ? -5.133 -3.781 -3.125 1.00 89.38 109 VAL A N 1
ATOM 837 C CA . VAL A 1 109 ? -4.087 -4.812 -2.994 1.00 89.38 109 VAL A CA 1
ATOM 838 C C . VAL A 1 109 ? -4.033 -5.726 -4.226 1.00 89.38 109 VAL A C 1
ATOM 840 O O . VAL A 1 109 ? -2.949 -6.084 -4.688 1.00 89.38 109 VAL A O 1
ATOM 843 N N . LEU A 1 110 ? -5.179 -6.114 -4.793 1.00 87.69 110 LEU A N 1
ATOM 844 C CA . LEU A 1 110 ? -5.204 -6.900 -6.032 1.00 87.69 110 LEU A CA 1
ATOM 845 C C . LEU A 1 110 ? -4.644 -6.096 -7.214 1.00 87.69 110 LEU A C 1
ATOM 847 O O . LEU A 1 110 ? -3.848 -6.627 -7.992 1.00 87.69 110 LEU A O 1
ATOM 851 N N . ASN A 1 111 ? -5.004 -4.815 -7.319 1.00 87.19 111 ASN A N 1
ATOM 852 C CA . ASN A 1 111 ? -4.475 -3.907 -8.334 1.00 87.19 111 ASN A CA 1
ATOM 853 C C . ASN A 1 111 ? -2.959 -3.721 -8.206 1.00 87.19 111 ASN A C 1
ATOM 855 O O . ASN A 1 111 ? -2.273 -3.729 -9.227 1.00 87.19 111 ASN A O 1
ATOM 859 N N . HIS A 1 112 ? -2.437 -3.637 -6.980 1.00 86.94 112 HIS A N 1
ATOM 860 C CA . HIS A 1 112 ? -1.007 -3.536 -6.690 1.00 86.94 112 HIS A CA 1
ATOM 861 C C . HIS A 1 112 ? -0.214 -4.743 -7.228 1.00 86.94 112 HIS A C 1
ATOM 863 O O . HIS A 1 112 ? 0.851 -4.560 -7.818 1.00 86.94 112 HIS A O 1
ATOM 869 N N . TYR A 1 113 ? -0.738 -5.970 -7.097 1.00 80.88 113 TYR A N 1
ATOM 870 C CA . TYR A 1 113 ? -0.046 -7.189 -7.550 1.00 80.88 113 TYR A CA 1
ATOM 871 C C . TYR A 1 113 ? -0.298 -7.572 -9.016 1.00 80.88 113 TYR A C 1
ATOM 873 O O . TYR A 1 113 ? 0.452 -8.379 -9.573 1.00 80.88 113 TYR A O 1
ATOM 881 N N . ARG A 1 114 ? -1.324 -7.013 -9.667 1.00 82.50 114 ARG A N 1
ATOM 882 C CA . ARG A 1 114 ? -1.652 -7.289 -11.077 1.00 82.50 114 ARG A CA 1
ATOM 883 C C . ARG A 1 114 ? -0.484 -7.029 -12.051 1.00 82.50 114 ARG A C 1
ATOM 885 O O . ARG A 1 114 ? -0.239 -7.907 -12.879 1.00 82.50 114 ARG A O 1
ATOM 892 N N . PRO A 1 115 ? 0.276 -5.918 -11.943 1.00 78.25 115 PRO A N 1
ATOM 893 C CA . PRO A 1 115 ? 1.507 -5.695 -12.704 1.00 78.25 115 PRO A CA 1
ATOM 894 C C . PRO A 1 115 ? 2.457 -6.892 -12.687 1.00 78.25 115 PRO A C 1
ATOM 896 O O . PRO A 1 115 ? 2.877 -7.379 -13.734 1.00 78.25 115 PRO A O 1
ATOM 899 N N . LEU A 1 116 ? 2.745 -7.421 -11.494 1.00 74.12 116 LEU A N 1
ATOM 900 C CA . LEU A 1 116 ? 3.633 -8.565 -11.337 1.00 74.12 116 LEU A CA 1
ATOM 901 C C . LEU A 1 116 ? 3.045 -9.832 -11.968 1.00 74.12 11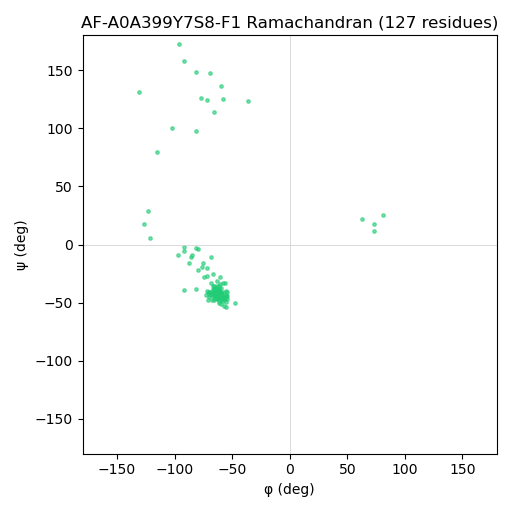6 LEU A C 1
ATOM 903 O O . LEU A 1 116 ? 3.770 -10.594 -12.606 1.00 74.12 116 LEU A O 1
ATOM 907 N N . GLN A 1 117 ? 1.749 -10.077 -11.781 1.00 77.31 117 GLN A N 1
ATOM 908 C CA . GLN A 1 117 ? 1.088 -11.242 -12.369 1.00 77.31 117 GLN A CA 1
ATOM 909 C C . GLN A 1 117 ? 1.226 -11.236 -13.894 1.00 77.31 117 GLN A C 1
ATOM 911 O O . GLN A 1 117 ? 1.705 -12.221 -14.454 1.00 77.31 117 GLN A O 1
ATOM 916 N N . HIS A 1 118 ? 0.926 -10.108 -14.548 1.00 76.44 118 HIS A N 1
ATOM 917 C CA . HIS A 1 118 ? 1.134 -9.956 -15.989 1.00 76.44 118 HIS A CA 1
ATOM 918 C C . HIS A 1 118 ? 2.593 -10.204 -16.376 1.00 76.44 118 HIS A C 1
ATOM 920 O O . HIS A 1 118 ? 2.884 -10.933 -17.320 1.00 76.44 118 HIS A O 1
ATOM 926 N N . ALA A 1 119 ? 3.524 -9.626 -15.626 1.00 72.31 119 ALA A N 1
ATOM 927 C CA . ALA A 1 119 ? 4.955 -9.785 -15.825 1.00 72.31 119 ALA A CA 1
ATOM 928 C C . ALA A 1 119 ? 5.415 -11.258 -15.793 1.00 72.31 119 ALA A C 1
ATOM 930 O O . ALA A 1 119 ? 6.180 -11.699 -16.656 1.00 72.31 119 ALA A O 1
ATOM 931 N N . ILE A 1 120 ? 4.930 -12.032 -14.818 1.00 71.38 120 ILE A N 1
ATOM 932 C CA . ILE A 1 120 ? 5.210 -13.467 -14.684 1.00 71.38 120 ILE A CA 1
ATOM 933 C C . ILE A 1 120 ? 4.565 -14.250 -15.829 1.00 71.38 120 ILE A C 1
ATOM 935 O O . ILE A 1 120 ? 5.219 -15.111 -16.414 1.00 71.38 120 ILE A O 1
ATOM 939 N N . GLU A 1 121 ? 3.317 -13.948 -16.186 1.00 76.88 121 GLU A N 1
ATOM 940 C CA . GLU A 1 121 ? 2.617 -14.585 -17.308 1.00 76.88 121 GLU A CA 1
ATOM 941 C C . GLU A 1 121 ? 3.350 -14.365 -18.638 1.00 76.88 121 GLU A C 1
ATOM 943 O O . GLU A 1 121 ? 3.510 -15.306 -19.413 1.00 76.88 121 GLU A O 1
ATOM 948 N N . GLN A 1 122 ? 3.864 -13.156 -18.886 1.00 71.56 122 GLN A N 1
ATOM 949 C CA . GLN A 1 122 ? 4.674 -12.858 -20.072 1.00 71.56 122 GLN A CA 1
ATOM 950 C C . GLN A 1 122 ? 6.022 -13.595 -20.054 1.00 71.56 122 GLN A C 1
ATOM 952 O O . GLN A 1 122 ? 6.501 -14.032 -21.100 1.00 71.56 122 GLN A O 1
ATOM 957 N N . SER A 1 123 ? 6.633 -13.758 -18.875 1.00 66.56 123 SER A N 1
ATOM 958 C CA . SER A 1 123 ? 7.912 -14.462 -18.709 1.00 66.56 123 SER A CA 1
ATOM 959 C C . SER A 1 123 ? 7.772 -15.983 -18.879 1.00 66.56 123 SER A C 1
ATOM 961 O O . SER A 1 123 ? 8.573 -16.600 -19.578 1.00 66.56 123 SER A O 1
ATOM 963 N N . LEU A 1 124 ? 6.725 -16.585 -18.302 1.00 65.81 124 LEU A N 1
ATOM 964 C CA . LEU A 1 124 ? 6.425 -18.021 -18.399 1.00 65.81 124 LEU A CA 1
ATOM 965 C C . LEU A 1 124 ? 5.746 -18.412 -19.724 1.00 65.81 124 LEU A C 1
ATOM 967 O O . LEU A 1 124 ? 5.792 -19.577 -20.108 1.00 65.81 124 LEU A O 1
ATOM 971 N N . GLY A 1 125 ? 5.108 -17.459 -20.410 1.00 59.19 125 GLY A N 1
ATOM 972 C CA . GLY A 1 125 ? 4.466 -17.634 -21.717 1.00 59.19 125 GLY A CA 1
ATOM 973 C C . GLY A 1 125 ? 5.360 -17.316 -22.923 1.00 59.19 125 GLY A C 1
ATOM 974 O O . GLY A 1 125 ? 4.917 -17.469 -24.064 1.00 59.19 125 GLY A O 1
ATOM 975 N N . GLY A 1 126 ? 6.604 -16.873 -22.705 1.00 47.81 126 GLY A N 1
ATOM 976 C CA . GLY A 1 126 ? 7.611 -16.719 -23.762 1.00 47.81 126 GLY A CA 1
ATOM 977 C C . GLY A 1 126 ? 8.069 -18.083 -24.301 1.00 47.81 126 GLY A C 1
ATOM 978 O O . GLY A 1 126 ? 8.085 -19.051 -23.544 1.00 47.81 126 GLY A O 1
ATOM 979 N N . PRO A 1 127 ? 8.421 -18.207 -25.599 1.00 43.22 127 PRO A N 1
ATOM 980 C CA . PRO A 1 127 ? 8.600 -19.506 -26.243 1.00 43.22 127 PRO A CA 1
ATOM 981 C C . PRO A 1 127 ? 9.697 -20.312 -25.547 1.00 43.22 127 PRO A C 1
ATOM 983 O O . PRO A 1 127 ? 10.758 -19.759 -25.244 1.00 43.22 127 PRO A O 1
ATOM 986 N N . GLU A 1 128 ? 9.423 -21.606 -25.338 1.00 45.09 128 GLU A N 1
ATOM 987 C CA . GLU A 1 128 ? 10.378 -22.611 -24.864 1.00 45.09 128 GL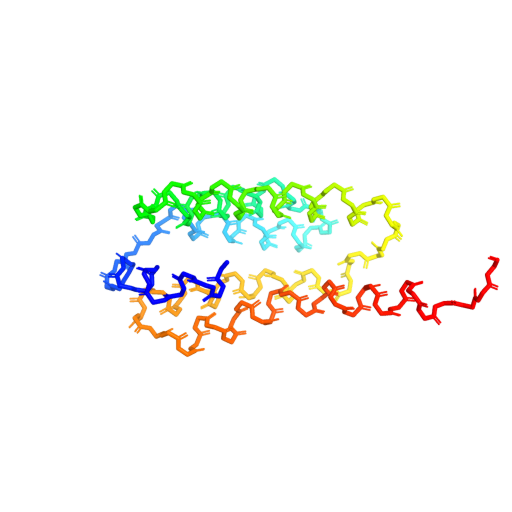U A CA 1
ATOM 988 C C . GLU A 1 128 ? 11.778 -22.343 -25.443 1.00 45.09 128 GLU A C 1
ATOM 990 O O . GLU A 1 128 ? 11.954 -22.260 -26.665 1.00 45.09 128 GLU A O 1
ATOM 995 N N . ARG A 1 129 ? 12.769 -22.185 -24.562 1.00 44.00 129 ARG A N 1
ATOM 996 C CA . ARG A 1 129 ? 14.189 -22.243 -24.911 1.00 44.00 129 ARG A CA 1
ATOM 997 C C . ARG A 1 129 ? 14.841 -23.412 -24.203 1.00 44.00 129 ARG A C 1
ATOM 999 O O . ARG A 1 129 ? 14.588 -23.561 -22.989 1.00 44.00 129 ARG A O 1
#

Foldseek 3Di:
DLVCLLVLLVQQAQHDDVLLVVLLVVLVVCLVVVHDSLVSVLVNLLVSCVRRPDPVVSVVVNVVSCCVSPVLVVLVFDLNPCSNQLSVLSVQLNVCSHNSHSVSNNVSVVSNCVSVVVSVCCSVVPDDD

Mean predicted aligned error: 6.97 Å

Radius of gyration: 15.01 Å; Cα contacts (8 Å, |Δi|>4): 115; chains: 1; bounding box: 30×34×43 Å

Solvent-accessible surface area (backbone atoms only — not comparable to full-atom values): 7118 Å² total; per-residue (Å²): 108,77,94,46,38,69,60,51,17,67,71,34,40,79,53,84,59,65,70,57,51,53,35,44,51,51,34,43,56,29,50,78,71,74,43,85,41,69,67,43,54,52,48,42,57,53,58,69,42,65,78,51,87,53,64,66,57,47,50,48,52,50,52,53,46,52,50,51,70,55,49,48,68,72,66,70,52,82,61,75,90,40,46,66,52,36,41,51,18,52,48,43,30,51,52,16,22,28,71,48,36,54,67,54,26,49,51,18,53,52,51,39,48,44,51,56,52,52,43,50,52,55,63,74,67,47,79,91,126

Secondary structure (DSSP, 8-state):
-GGGHHHHHHHHTT---HHHHHHHHHHHHHHHTT---HHHHHHHHHHHHHT-S-HHHHHHHHHHHHHHHHHHHHTT---TTTHHHHHHHHHHHHHHHHHT-HHHHHHHHHHHHHHHHHHHHHHHTS---